Protein AF-A0A2T4J6G5-F1 (afdb_monomer_lite)

InterPro domains:
  IPR011049 Serralysin-like metalloprotease, C-terminal [SSF51120] (21-95)

Foldseek 3Di:
DEEEEEEQAAWDWDDDPNATFKTWADDDPADEEEEEEDEDDEYEYEQEFYAYEYEEYHDHYHYHQYTWMFGDDPNHTPDTDHPDDPGGHHYHYHYD

Organism: NCBI:txid1188249

Structure (mmCIF, N/CA/C/O backbone):
data_AF-A0A2T4J6G5-F1
#
_entry.id   AF-A0A2T4J6G5-F1
#
loop_
_atom_site.group_PDB
_atom_site.id
_atom_site.type_symbol
_atom_site.label_atom_id
_atom_site.label_alt_id
_atom_site.label_comp_id
_atom_site.label_asym_id
_atom_site.label_entity_id
_atom_site.label_seq_id
_atom_site.pdbx_PDB_ins_code
_atom_site.Cartn_x
_atom_site.Cartn_y
_atom_site.Cartn_z
_atom_site.occupancy
_atom_site.B_iso_or_equiv
_atom_site.auth_seq_id
_atom_site.auth_comp_id
_atom_site.auth_asym_id
_atom_site.auth_atom_id
_atom_site.pdbx_PDB_model_num
ATOM 1 N N . ASP A 1 1 ? -7.879 7.270 13.898 1.00 63.66 1 ASP A N 1
ATOM 2 C CA . ASP A 1 1 ? -9.060 6.393 14.025 1.00 63.66 1 ASP A CA 1
ATOM 3 C C . ASP A 1 1 ? -9.954 6.513 12.793 1.00 63.66 1 ASP A C 1
ATOM 5 O O . ASP A 1 1 ? -11.046 7.069 12.811 1.00 63.66 1 ASP A O 1
ATOM 9 N N . GLY A 1 2 ? -9.460 5.989 11.676 1.00 87.62 2 GLY A N 1
ATOM 10 C CA . GLY A 1 2 ? -10.168 5.962 10.400 1.00 87.62 2 GLY A CA 1
ATOM 11 C C . GLY A 1 2 ? -9.439 5.062 9.410 1.00 87.62 2 GLY A C 1
ATOM 12 O O . GLY A 1 2 ? -8.450 4.432 9.774 1.00 87.62 2 GLY A O 1
ATOM 13 N N . PHE A 1 3 ? -9.929 5.004 8.175 1.00 93.50 3 PHE A N 1
ATOM 14 C CA . PHE A 1 3 ? -9.222 4.333 7.089 1.00 93.50 3 PHE A CA 1
ATOM 15 C C . PHE A 1 3 ? -8.189 5.280 6.463 1.00 93.50 3 PHE A C 1
ATOM 17 O O . PHE A 1 3 ? -8.544 6.396 6.070 1.00 93.50 3 PHE A O 1
ATOM 24 N N . ALA A 1 4 ? -6.938 4.841 6.348 1.00 96.12 4 ALA A N 1
ATOM 25 C CA . ALA A 1 4 ? -5.876 5.540 5.635 1.00 96.12 4 ALA A CA 1
ATOM 26 C C . ALA A 1 4 ? -5.491 4.772 4.364 1.00 96.12 4 ALA A C 1
ATOM 28 O O . ALA A 1 4 ? -5.249 3.572 4.410 1.00 96.12 4 ALA A O 1
ATOM 29 N N . LEU A 1 5 ? -5.380 5.481 3.239 1.00 96.88 5 LEU A N 1
ATOM 30 C CA . LEU A 1 5 ? -4.764 4.969 2.017 1.00 96.88 5 LEU A CA 1
ATOM 31 C C . LEU A 1 5 ? -3.610 5.891 1.624 1.00 96.88 5 LEU A C 1
ATOM 33 O O . LEU A 1 5 ? -3.836 7.069 1.341 1.00 96.88 5 LEU A O 1
ATOM 37 N N . ILE A 1 6 ? -2.393 5.352 1.606 1.00 97.62 6 ILE A N 1
ATOM 38 C CA . ILE A 1 6 ? -1.157 6.095 1.359 1.00 97.62 6 ILE A CA 1
ATOM 39 C C . ILE A 1 6 ? -0.374 5.429 0.225 1.00 97.62 6 ILE A C 1
ATOM 41 O O . ILE A 1 6 ? -0.148 4.221 0.233 1.00 97.62 6 ILE A O 1
ATOM 45 N N . LEU A 1 7 ? 0.044 6.248 -0.736 1.00 96.94 7 LEU A N 1
ATO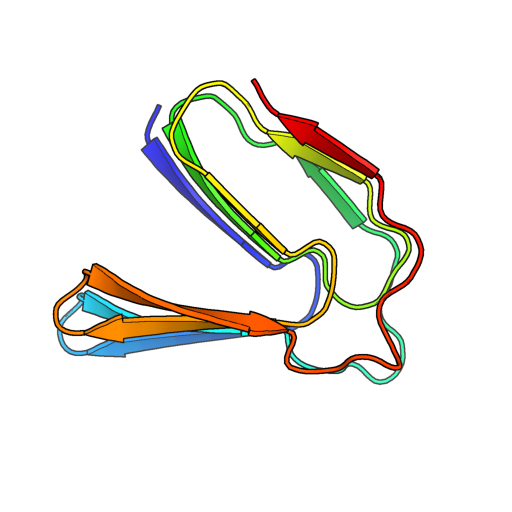M 46 C CA . LEU A 1 7 ? 1.016 5.922 -1.776 1.00 96.94 7 LEU A CA 1
ATOM 47 C C . LEU A 1 7 ? 2.212 6.849 -1.519 1.00 96.94 7 LEU A C 1
ATOM 49 O O . LEU A 1 7 ? 2.011 8.066 -1.539 1.00 96.94 7 LEU A O 1
ATOM 53 N N . GLY A 1 8 ? 3.381 6.297 -1.192 1.00 95.56 8 GLY A N 1
ATOM 54 C CA . GLY A 1 8 ? 4.609 7.076 -0.992 1.00 95.56 8 GLY A CA 1
ATOM 55 C C . GLY A 1 8 ? 5.053 7.725 -2.301 1.00 95.56 8 GLY A C 1
ATOM 56 O O . GLY A 1 8 ? 5.124 8.949 -2.418 1.00 95.56 8 GLY A O 1
ATOM 57 N N . ASP A 1 9 ? 5.152 6.886 -3.328 1.00 93.38 9 ASP A N 1
ATOM 58 C CA . ASP A 1 9 ? 5.474 7.269 -4.697 1.00 93.38 9 ASP A CA 1
ATOM 59 C C . ASP A 1 9 ? 4.241 7.463 -5.610 1.00 93.38 9 ASP A C 1
ATOM 61 O O . ASP A 1 9 ? 3.080 7.579 -5.198 1.00 93.38 9 ASP A O 1
ATOM 65 N N . LEU A 1 10 ? 4.492 7.501 -6.924 1.00 93.56 10 LEU A N 1
ATOM 66 C CA . LEU A 1 10 ? 3.454 7.483 -7.943 1.00 93.56 10 LEU A CA 1
ATOM 67 C C . LEU A 1 10 ? 2.552 6.250 -7.795 1.00 93.56 10 LEU A C 1
ATOM 69 O O . LEU A 1 10 ? 2.999 5.108 -7.685 1.00 93.56 10 LEU A O 1
ATOM 73 N N . GLY A 1 11 ? 1.247 6.476 -7.912 1.00 94.25 11 GLY A N 1
ATOM 74 C CA . GLY A 1 11 ? 0.268 5.403 -7.891 1.00 94.25 11 GLY A CA 1
ATOM 75 C C . GLY A 1 11 ? -1.064 5.784 -8.515 1.00 94.25 11 GLY A C 1
ATOM 76 O O . GLY A 1 11 ? -1.267 6.888 -9.023 1.00 94.25 11 GLY A O 1
ATOM 77 N N . SER A 1 12 ? -1.985 4.827 -8.502 1.00 96.50 12 SER A N 1
ATOM 78 C CA . SER A 1 12 ? -3.332 4.965 -9.041 1.00 96.50 12 SER A CA 1
ATOM 79 C C . SER A 1 12 ? -4.360 4.327 -8.116 1.00 96.50 12 SER A C 1
ATOM 81 O O . SER A 1 12 ? -4.124 3.276 -7.517 1.00 96.50 12 SER A O 1
ATOM 83 N N . VAL A 1 13 ? -5.524 4.969 -8.032 1.00 97.38 13 VAL A N 1
ATOM 84 C CA . VAL A 1 13 ? -6.684 4.497 -7.278 1.00 97.38 13 VAL A CA 1
ATOM 85 C C . VAL A 1 13 ? -7.872 4.456 -8.227 1.00 97.38 13 VAL A C 1
ATOM 87 O O . VAL A 1 13 ? -8.221 5.463 -8.841 1.00 97.38 13 VAL A O 1
ATOM 90 N N . LEU A 1 14 ? -8.493 3.286 -8.352 1.00 97.50 14 LEU A N 1
ATOM 91 C CA . LEU A 1 14 ? -9.672 3.068 -9.180 1.00 97.50 14 LEU A CA 1
ATOM 92 C C . LEU A 1 14 ? -10.874 2.746 -8.301 1.00 97.50 14 LEU A C 1
ATOM 94 O O . LEU A 1 14 ? -10.856 1.789 -7.521 1.00 97.50 14 LEU A O 1
ATOM 98 N N . ALA A 1 15 ? -11.946 3.511 -8.49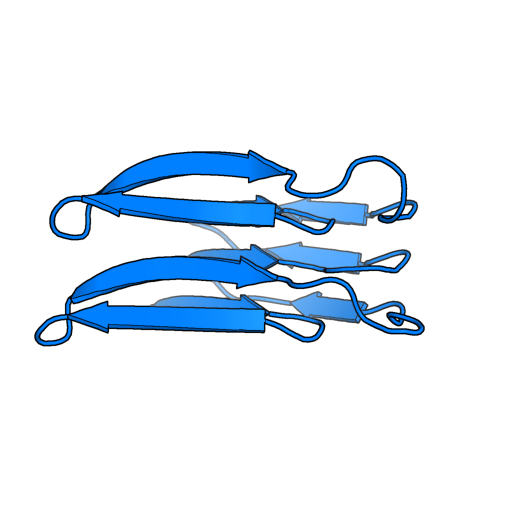1 1.00 97.00 15 ALA A N 1
ATOM 99 C CA . ALA A 1 15 ? -13.217 3.318 -7.812 1.00 97.00 15 ALA A CA 1
ATOM 100 C C . ALA A 1 15 ? -14.382 3.348 -8.805 1.00 97.00 15 ALA A C 1
ATOM 102 O O . ALA A 1 15 ? -14.400 4.159 -9.730 1.00 97.00 15 ALA A O 1
ATOM 103 N N . THR A 1 16 ? -15.381 2.495 -8.582 1.00 96.50 16 THR A N 1
ATOM 104 C CA . THR A 1 16 ? -16.640 2.491 -9.337 1.00 96.50 16 THR A CA 1
ATOM 105 C C . THR A 1 16 ? -17.787 2.727 -8.369 1.00 96.50 16 THR A C 1
ATOM 107 O O . THR A 1 16 ? -17.929 2.008 -7.386 1.00 96.50 16 THR A O 1
ATOM 110 N N . GLY A 1 17 ? -18.590 3.769 -8.606 1.00 95.00 17 GLY A N 1
ATOM 111 C CA . GLY A 1 17 ? -19.712 4.103 -7.719 1.00 95.00 17 GLY A CA 1
ATOM 112 C C . GLY A 1 17 ? -19.301 4.416 -6.273 1.00 95.00 17 GLY A C 1
ATOM 113 O O . GLY A 1 17 ? -20.097 4.219 -5.364 1.00 95.00 17 GLY A O 1
ATOM 114 N N . GLY A 1 18 ? -18.061 4.867 -6.053 1.00 92.56 18 GLY A N 1
ATOM 115 C CA . GLY A 1 18 ? -17.513 5.140 -4.719 1.00 92.56 18 GLY A CA 1
ATOM 116 C C . GLY A 1 18 ? -16.900 3.928 -4.011 1.00 92.56 18 GLY A C 1
ATOM 117 O O . GLY A 1 18 ? -16.384 4.082 -2.911 1.00 92.56 18 GLY A O 1
ATOM 118 N N . VAL A 1 19 ? -16.908 2.747 -4.633 1.00 94.44 19 VAL A N 1
ATOM 119 C CA . VAL A 1 19 ? -16.291 1.529 -4.091 1.00 94.44 19 VAL A CA 1
ATOM 120 C C . VAL A 1 19 ? -14.935 1.305 -4.752 1.00 94.44 19 VAL A C 1
ATOM 122 O O . VAL A 1 19 ? -14.840 1.323 -5.982 1.00 94.44 19 VAL A O 1
ATOM 125 N N . LEU A 1 20 ? -13.887 1.102 -3.949 1.00 96.50 20 LEU A N 1
ATOM 126 C CA . LEU A 1 20 ? -12.548 0.791 -4.452 1.00 96.50 20 LEU A CA 1
ATOM 127 C C . LEU A 1 20 ? -12.550 -0.540 -5.216 1.00 96.50 20 LEU A C 1
ATOM 129 O O . LEU A 1 20 ? -13.198 -1.506 -4.824 1.00 96.50 20 LEU A O 1
ATOM 133 N N . THR A 1 21 ? -11.803 -0.575 -6.315 1.00 97.62 21 THR A N 1
ATOM 134 C CA . THR A 1 21 ? -11.654 -1.753 -7.190 1.00 97.62 21 THR A CA 1
ATOM 135 C C . THR A 1 21 ? -10.190 -2.117 -7.409 1.00 97.62 21 THR A C 1
ATOM 137 O O . THR A 1 21 ? -9.854 -3.294 -7.518 1.00 97.62 21 THR A O 1
ATOM 140 N N . SER A 1 22 ? -9.298 -1.124 -7.423 1.00 97.81 22 SER A N 1
ATOM 141 C CA . SER A 1 22 ? -7.857 -1.343 -7.496 1.00 97.81 22 SER A CA 1
ATOM 142 C C . SER A 1 22 ? -7.108 -0.174 -6.875 1.00 97.81 22 SER A C 1
ATOM 144 O O . SER A 1 22 ? -7.469 0.983 -7.088 1.00 97.81 22 SER A O 1
ATOM 146 N N . VAL A 1 23 ? -6.022 -0.484 -6.182 1.00 98.19 23 VAL A N 1
ATOM 147 C CA . VAL A 1 23 ? -5.014 0.474 -5.727 1.00 98.19 23 VAL A CA 1
ATOM 148 C C . VAL A 1 23 ? -3.657 -0.077 -6.134 1.00 98.19 23 VAL A C 1
ATOM 150 O O . VAL A 1 23 ? -3.416 -1.266 -5.945 1.00 98.19 23 VAL A O 1
ATOM 153 N N . SER A 1 24 ? -2.800 0.741 -6.736 1.00 97.44 24 SER A N 1
ATOM 154 C CA . SER A 1 24 ? -1.479 0.300 -7.192 1.00 97.44 24 SER A CA 1
ATOM 155 C C . SER A 1 24 ? -0.464 1.423 -7.073 1.00 97.44 24 SER A C 1
ATOM 157 O O . SER A 1 24 ? -0.747 2.522 -7.550 1.00 97.44 24 SER A O 1
ATOM 159 N N . SER A 1 25 ? 0.722 1.134 -6.545 1.00 96.06 25 SER A N 1
ATOM 160 C CA . SER A 1 25 ? 1.916 1.925 -6.858 1.00 96.06 25 SER A CA 1
ATOM 161 C C . SER A 1 25 ? 2.408 1.558 -8.264 1.00 96.06 25 SER A C 1
ATOM 163 O O . SER A 1 25 ? 2.099 0.479 -8.786 1.00 96.06 25 SER A O 1
ATOM 165 N N . ILE A 1 26 ? 3.068 2.497 -8.940 1.00 91.38 26 ILE A N 1
ATOM 166 C CA . ILE A 1 26 ? 3.539 2.339 -10.320 1.00 91.38 26 ILE A CA 1
ATOM 167 C C . ILE A 1 26 ? 5.012 2.723 -10.420 1.00 91.38 26 ILE A C 1
ATOM 169 O O . ILE A 1 26 ? 5.468 3.627 -9.731 1.00 91.38 26 ILE A O 1
ATOM 173 N N . VAL A 1 27 ? 5.738 2.048 -11.314 1.00 87.25 27 VAL A N 1
ATOM 174 C CA . VAL A 1 27 ? 7.164 2.308 -11.563 1.00 87.25 27 VAL A CA 1
ATOM 175 C C . VAL A 1 27 ? 7.371 3.772 -11.956 1.00 87.25 27 VAL A C 1
ATOM 177 O O . VAL A 1 27 ? 6.741 4.257 -12.905 1.00 87.25 27 VAL A O 1
ATOM 180 N N . ALA A 1 28 ? 8.281 4.455 -11.266 1.00 78.88 28 ALA A N 1
ATOM 181 C CA . ALA A 1 28 ? 8.748 5.783 -11.618 1.00 78.88 28 ALA A CA 1
ATOM 182 C C . ALA A 1 28 ? 10.049 5.689 -12.439 1.00 78.88 28 ALA A C 1
ATOM 184 O O . ALA A 1 28 ? 10.617 4.626 -12.677 1.00 78.88 28 ALA A O 1
ATOM 185 N N . VAL A 1 29 ? 10.530 6.824 -12.957 1.00 76.06 29 VAL A N 1
ATOM 186 C CA . VAL A 1 29 ? 11.862 6.863 -13.600 1.00 76.06 29 VAL A CA 1
ATOM 187 C C . VAL A 1 29 ? 12.966 6.720 -12.542 1.00 76.06 29 VAL A C 1
ATOM 189 O O . VAL A 1 29 ? 14.042 6.201 -12.838 1.00 76.06 29 VAL A O 1
ATOM 192 N N . GLN A 1 30 ? 12.691 7.194 -11.324 1.00 78.12 30 GLN A N 1
ATOM 193 C CA . GLN A 1 30 ? 13.522 7.070 -10.133 1.00 78.12 30 GLN A CA 1
ATOM 194 C C . GLN A 1 30 ? 12.624 7.345 -8.917 1.00 78.12 30 GLN A C 1
ATOM 196 O O . GLN A 1 30 ? 12.306 8.511 -8.678 1.00 78.12 30 GLN A O 1
ATOM 201 N N . GLY A 1 31 ? 12.163 6.306 -8.217 1.00 79.00 31 GLY A N 1
ATOM 202 C CA . GLY A 1 31 ? 11.484 6.498 -6.932 1.00 79.00 31 GLY A CA 1
ATOM 203 C C . GLY A 1 31 ? 12.455 6.869 -5.819 1.00 79.00 31 GLY A C 1
ATOM 204 O O . GLY A 1 31 ? 13.679 6.692 -5.936 1.00 79.00 31 GLY A O 1
ATOM 205 N N . ALA A 1 32 ? 11.903 7.494 -4.788 1.00 89.62 32 ALA A N 1
ATOM 206 C CA . ALA A 1 32 ? 12.654 8.036 -3.675 1.00 89.62 32 ALA A CA 1
ATOM 207 C C . ALA A 1 32 ? 12.379 7.236 -2.405 1.00 89.62 32 ALA A C 1
ATOM 209 O O . ALA A 1 32 ? 11.346 6.614 -2.248 1.00 89.62 32 ALA A O 1
ATOM 210 N N . LYS A 1 33 ? 13.306 7.327 -1.450 1.00 96.00 33 LYS A N 1
ATOM 211 C CA . LYS A 1 33 ? 13.032 6.871 -0.090 1.00 96.00 33 LYS A CA 1
ATOM 212 C C . LYS A 1 33 ? 11.900 7.702 0.522 1.00 96.00 33 LYS A C 1
ATOM 214 O O . LYS A 1 33 ? 12.067 8.915 0.691 1.00 96.00 33 LYS A O 1
ATOM 219 N N . ASP A 1 34 ? 10.885 7.017 1.023 1.00 97.19 34 ASP A N 1
ATOM 220 C CA . ASP A 1 34 ? 9.787 7.589 1.780 1.00 97.19 34 ASP A CA 1
ATOM 221 C C . ASP A 1 34 ? 9.892 7.342 3.290 1.00 97.19 34 ASP A C 1
ATOM 223 O O . ASP A 1 34 ? 10.556 6.435 3.803 1.00 97.19 34 ASP A O 1
ATOM 227 N N . THR A 1 35 ? 9.249 8.227 4.050 1.00 98.25 35 THR A N 1
ATOM 228 C CA . THR A 1 35 ? 9.025 8.059 5.489 1.00 98.25 35 THR A CA 1
ATOM 229 C C . THR A 1 35 ? 7.546 8.238 5.761 1.00 98.25 35 THR A C 1
ATOM 231 O O . THR A 1 35 ? 7.018 9.345 5.663 1.00 98.25 35 THR A O 1
ATOM 234 N N . ILE A 1 36 ? 6.884 7.135 6.095 1.00 98.19 36 ILE A N 1
ATOM 235 C CA . ILE A 1 36 ? 5.435 7.055 6.224 1.00 98.19 36 ILE A CA 1
ATOM 236 C C . ILE A 1 36 ? 5.096 6.695 7.664 1.00 98.19 36 ILE A C 1
ATOM 238 O O . ILE A 1 36 ? 5.626 5.740 8.231 1.00 98.19 36 ILE A O 1
ATOM 242 N N . THR A 1 37 ? 4.196 7.468 8.263 1.00 97.62 37 THR A N 1
ATOM 243 C CA . THR A 1 37 ? 3.625 7.163 9.573 1.00 97.62 37 THR A CA 1
ATOM 244 C C . THR A 1 37 ? 2.113 7.263 9.497 1.00 97.62 37 THR A C 1
ATOM 246 O O . THR A 1 37 ? 1.580 8.312 9.130 1.00 97.62 37 THR A O 1
ATOM 249 N N . THR A 1 38 ? 1.427 6.180 9.842 1.00 96.31 38 THR A N 1
ATOM 250 C CA . THR A 1 38 ? -0.026 6.168 10.033 1.00 96.31 38 THR A CA 1
ATOM 251 C C . THR A 1 38 ? -0.343 6.299 11.529 1.00 96.31 38 THR A C 1
ATOM 253 O O . THR A 1 38 ? 0.542 6.246 12.384 1.00 96.31 38 THR A O 1
ATOM 256 N N . GLY A 1 39 ? -1.614 6.535 11.849 1.00 95.38 39 GLY A N 1
ATOM 257 C CA . GLY A 1 39 ? -2.116 6.381 13.214 1.00 95.38 39 GLY A CA 1
ATOM 258 C C . GLY A 1 39 ? -2.977 5.129 13.326 1.00 95.38 39 GLY A C 1
ATOM 259 O O . GLY A 1 39 ? -3.128 4.393 12.357 1.00 95.38 39 GLY A O 1
ATOM 260 N N . ASP A 1 40 ? -3.615 4.946 14.478 1.00 96.19 40 ASP A N 1
ATOM 261 C CA . ASP A 1 40 ? -4.501 3.802 14.701 1.00 96.19 4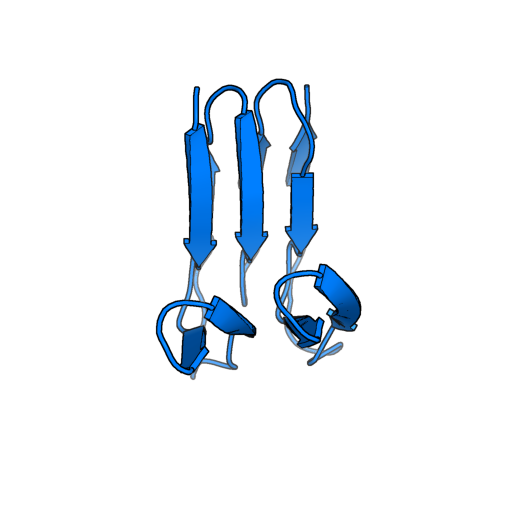0 ASP A CA 1
ATOM 262 C C . ASP A 1 40 ? -5.695 3.782 13.729 1.00 96.19 40 ASP A C 1
ATOM 264 O O . ASP A 1 40 ? -6.313 4.823 13.430 1.00 96.19 40 ASP A O 1
ATOM 268 N N . GLY A 1 41 ? -6.080 2.581 13.304 1.00 96.25 41 GLY A N 1
ATOM 269 C CA . GLY A 1 41 ? -7.179 2.339 12.376 1.00 96.25 41 GLY A CA 1
ATOM 270 C C . GLY A 1 41 ? -6.821 1.339 11.283 1.00 96.25 41 GLY A C 1
ATOM 271 O O . GLY A 1 41 ? -5.863 0.587 11.395 1.00 96.25 41 GLY A O 1
ATOM 272 N N . GLU A 1 42 ? -7.635 1.304 10.228 1.00 95.88 42 GLU A N 1
ATOM 273 C CA . GLU A 1 42 ? -7.312 0.491 9.057 1.00 95.88 42 GLU A CA 1
ATOM 274 C C . GLU A 1 42 ? -6.378 1.276 8.130 1.00 95.88 42 GLU A C 1
ATOM 276 O O . GLU A 1 42 ? -6.676 2.425 7.799 1.00 95.88 42 GLU A O 1
ATOM 281 N N . ALA A 1 43 ? -5.275 0.679 7.683 1.00 97.12 43 ALA A N 1
ATOM 282 C CA . ALA A 1 43 ? -4.284 1.376 6.866 1.00 97.12 43 ALA A CA 1
ATOM 283 C C . ALA A 1 43 ? -3.822 0.553 5.664 1.00 97.12 43 ALA A C 1
ATOM 285 O O . ALA A 1 43 ? -3.405 -0.594 5.798 1.00 97.12 43 ALA A O 1
ATOM 286 N N . TRP A 1 44 ? -3.862 1.145 4.473 1.00 97.81 44 TRP A N 1
ATOM 287 C CA . TRP A 1 44 ? -3.249 0.593 3.269 1.00 97.81 44 TRP A CA 1
ATOM 288 C C . TRP A 1 44 ? -2.092 1.486 2.843 1.00 97.81 44 TRP A C 1
ATOM 290 O O . TRP A 1 44 ? -2.294 2.660 2.527 1.00 97.81 44 TRP A O 1
ATOM 300 N N . VAL A 1 45 ? -0.885 0.933 2.834 1.00 98.25 45 VAL A N 1
ATOM 301 C CA . VAL A 1 45 ? 0.348 1.672 2.569 1.00 98.25 45 VAL A CA 1
ATOM 302 C C . VAL A 1 45 ? 1.138 0.973 1.472 1.00 98.25 45 VAL A C 1
ATOM 304 O O . VAL A 1 45 ? 1.326 -0.241 1.507 1.00 98.25 45 VAL A O 1
ATOM 307 N N . PHE A 1 46 ? 1.600 1.761 0.509 1.00 97.94 46 PHE A N 1
ATOM 308 C CA . PHE A 1 46 ? 2.511 1.348 -0.549 1.00 97.94 46 PHE A CA 1
ATOM 309 C C . PHE A 1 46 ? 3.710 2.291 -0.477 1.00 97.94 46 PHE A C 1
ATOM 311 O O . PHE A 1 46 ? 3.502 3.494 -0.649 1.00 97.94 46 PHE A O 1
ATOM 318 N N . GLY A 1 47 ? 4.906 1.779 -0.183 1.00 96.50 47 GLY A N 1
ATOM 319 C CA . GLY A 1 47 ? 6.128 2.589 -0.164 1.00 96.50 47 GLY A CA 1
ATOM 320 C C . GLY A 1 47 ? 6.479 3.021 -1.583 1.00 96.50 47 GLY A C 1
ATOM 321 O O . GLY A 1 47 ? 6.190 4.155 -1.957 1.00 96.50 47 GLY A O 1
ATOM 322 N N . GLY A 1 48 ? 6.866 2.076 -2.436 1.00 95.69 48 GLY A N 1
ATOM 323 C CA . GLY A 1 48 ? 7.107 2.348 -3.851 1.00 95.69 48 GLY A CA 1
ATOM 324 C C . GLY A 1 48 ? 8.461 1.844 -4.312 1.00 95.69 48 GLY A C 1
ATOM 325 O O . GLY A 1 48 ? 8.781 0.678 -4.124 1.00 95.69 48 GLY A O 1
ATOM 326 N N . GLU A 1 49 ? 9.210 2.673 -5.029 1.00 95.19 49 GLU A N 1
ATOM 327 C CA . GLU A 1 49 ? 10.609 2.399 -5.343 1.00 95.19 49 GLU A CA 1
ATOM 328 C C . GLU A 1 49 ? 11.479 3.223 -4.393 1.00 95.19 49 GLU A C 1
ATOM 330 O O . GLU A 1 49 ? 11.542 4.440 -4.499 1.00 95.19 49 GLU A O 1
ATOM 335 N N . GLY A 1 50 ? 12.251 2.590 -3.530 1.00 94.19 50 GLY A N 1
ATOM 336 C CA . GLY A 1 50 ? 13.033 3.304 -2.539 1.00 94.19 50 GLY A CA 1
ATOM 337 C C . GLY A 1 50 ? 13.371 2.411 -1.363 1.00 94.19 50 GLY A C 1
ATOM 338 O O . GLY A 1 50 ? 12.923 1.283 -1.259 1.00 94.19 50 GLY A O 1
ATOM 339 N N . ASN A 1 51 ? 14.216 2.919 -0.470 1.00 96.31 51 ASN A N 1
ATOM 340 C CA . ASN A 1 51 ? 14.453 2.253 0.808 1.00 96.31 51 ASN A CA 1
ATOM 341 C C . ASN A 1 51 ? 13.521 2.874 1.841 1.00 96.31 51 ASN A C 1
ATOM 343 O O . ASN A 1 51 ? 13.911 3.848 2.505 1.00 96.31 51 ASN A O 1
ATOM 347 N N . ASP A 1 52 ? 12.311 2.351 1.963 1.00 97.69 52 ASP A N 1
ATOM 348 C CA . ASP A 1 52 ? 11.249 3.048 2.669 1.00 97.69 52 ASP A CA 1
ATOM 349 C C . ASP A 1 52 ? 11.269 2.777 4.169 1.00 97.69 52 ASP A C 1
ATOM 351 O O . ASP A 1 52 ? 11.805 1.794 4.685 1.00 97.69 52 ASP A O 1
ATOM 355 N N . THR A 1 53 ? 10.739 3.727 4.933 1.00 98.62 53 THR A N 1
ATOM 356 C CA . THR A 1 53 ? 10.547 3.575 6.374 1.00 98.62 53 THR A CA 1
ATOM 357 C C . THR A 1 53 ? 9.082 3.797 6.693 1.00 98.62 53 THR A C 1
ATOM 359 O O . THR A 1 53 ? 8.593 4.923 6.630 1.00 98.62 53 THR A O 1
ATOM 362 N N . ILE A 1 54 ? 8.389 2.719 7.048 1.00 98.62 54 ILE A N 1
ATOM 363 C CA . ILE A 1 54 ? 6.946 2.699 7.272 1.00 98.62 54 ILE A CA 1
ATOM 364 C C . ILE A 1 54 ? 6.682 2.330 8.731 1.00 98.62 54 ILE A C 1
ATOM 366 O O . ILE A 1 54 ? 7.149 1.307 9.230 1.00 98.62 54 ILE A O 1
ATOM 370 N N . THR A 1 55 ? 5.946 3.186 9.432 1.00 98.38 55 THR A N 1
ATOM 371 C CA . THR A 1 55 ? 5.461 2.943 10.794 1.00 98.38 55 THR A CA 1
ATOM 372 C C . THR A 1 55 ? 3.945 3.002 10.790 1.00 98.38 55 THR A C 1
ATOM 374 O O . THR A 1 55 ? 3.367 4.035 10.456 1.00 98.38 55 THR A O 1
ATOM 377 N N . ASP A 1 56 ? 3.314 1.898 11.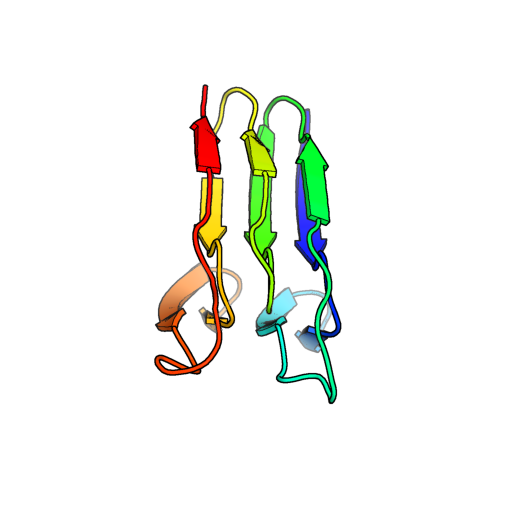153 1.00 97.00 56 ASP A N 1
ATOM 378 C CA . ASP A 1 56 ? 1.871 1.782 11.273 1.00 97.00 56 ASP A CA 1
ATOM 379 C C . ASP A 1 56 ? 1.435 1.737 12.743 1.00 97.00 56 ASP A C 1
ATOM 381 O O . ASP A 1 56 ? 2.188 1.263 13.599 1.00 97.00 56 ASP A O 1
ATOM 385 N N . GLY A 1 57 ? 0.255 2.291 13.030 1.00 95.94 57 GLY A N 1
ATOM 386 C CA . GLY A 1 57 ? -0.370 2.233 14.353 1.00 95.94 57 GLY A CA 1
ATOM 387 C C . GLY A 1 57 ? -1.059 0.893 14.623 1.00 95.94 57 GLY A C 1
ATOM 388 O O . GLY A 1 57 ? -0.820 -0.100 13.944 1.00 95.94 57 GLY A O 1
ATOM 389 N N . GLU A 1 58 ? -1.938 0.864 15.623 1.00 95.88 58 GLU A N 1
ATOM 390 C CA . GLU A 1 58 ? -2.754 -0.319 15.921 1.00 95.88 58 GLU A CA 1
ATOM 391 C C . GLU A 1 58 ? -3.919 -0.450 14.926 1.00 95.88 58 GLU A C 1
ATOM 393 O O . GLU A 1 58 ? -4.620 0.527 14.643 1.00 95.88 58 GLU A O 1
ATOM 398 N N . GLY A 1 59 ? -4.210 -1.667 14.464 1.00 95.19 59 GLY A N 1
ATOM 399 C CA . GLY A 1 59 ? -5.371 -1.947 13.617 1.00 95.19 59 GLY A CA 1
ATOM 400 C C . GLY A 1 59 ? -5.081 -2.908 12.468 1.00 95.19 59 GLY A C 1
ATOM 401 O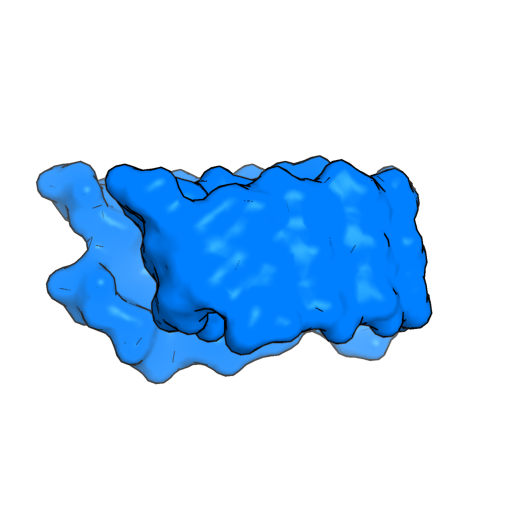 O . GLY A 1 59 ? -4.085 -3.623 12.460 1.00 95.19 59 GLY A O 1
ATOM 402 N N . ALA A 1 60 ? -6.015 -2.998 11.519 1.00 94.50 60 ALA A N 1
ATOM 403 C CA . ALA A 1 60 ? -5.855 -3.869 10.358 1.00 94.50 60 ALA A CA 1
ATOM 404 C C . ALA A 1 60 ? -5.065 -3.142 9.267 1.00 94.50 60 ALA A C 1
ATOM 406 O O . ALA A 1 60 ? -5.488 -2.085 8.811 1.00 94.50 60 ALA A O 1
ATOM 407 N N . ALA A 1 61 ? -3.968 -3.728 8.794 1.00 95.75 61 ALA A N 1
ATOM 408 C CA . ALA A 1 61 ? -3.131 -3.074 7.798 1.00 95.75 61 ALA A CA 1
ATOM 409 C C . ALA A 1 61 ? -2.795 -3.958 6.597 1.00 95.75 61 ALA A C 1
ATOM 411 O O . ALA A 1 61 ? -2.624 -5.174 6.707 1.00 95.75 61 ALA A O 1
ATOM 412 N N . VAL A 1 62 ? -2.672 -3.312 5.438 1.00 97.31 62 VAL A N 1
ATOM 413 C CA . VAL A 1 62 ? -2.067 -3.862 4.225 1.00 97.31 62 VAL A CA 1
ATOM 414 C C . VAL A 1 62 ? -0.892 -2.972 3.872 1.00 97.31 62 VAL A C 1
ATOM 416 O O . VAL A 1 62 ? -1.079 -1.841 3.437 1.00 97.31 62 VAL A O 1
ATOM 419 N N . ILE A 1 63 ? 0.320 -3.482 4.058 1.00 97.81 63 ILE A N 1
ATOM 420 C CA . ILE A 1 63 ? 1.541 -2.722 3.803 1.00 97.81 63 ILE A CA 1
ATOM 421 C C . ILE A 1 63 ? 2.362 -3.465 2.758 1.00 97.81 63 ILE A C 1
ATOM 423 O O . ILE A 1 63 ? 2.729 -4.624 2.952 1.00 97.81 63 ILE A O 1
ATOM 427 N N . LEU A 1 64 ? 2.633 -2.787 1.649 1.00 97.38 64 LEU A N 1
ATOM 428 C CA . LEU A 1 64 ? 3.623 -3.178 0.659 1.00 97.38 64 LEU A CA 1
ATOM 429 C C . LEU A 1 64 ? 4.756 -2.162 0.760 1.00 97.38 64 LEU A C 1
ATOM 431 O O . LEU A 1 64 ? 4.520 -0.973 0.567 1.00 97.38 64 LEU A O 1
ATOM 435 N N . GLY A 1 65 ? 5.952 -2.621 1.128 1.00 96.56 65 GLY A N 1
ATOM 436 C CA . GLY A 1 65 ? 7.133 -1.757 1.132 1.00 96.56 65 GLY A CA 1
ATOM 437 C C . GLY A 1 65 ? 7.455 -1.296 -0.288 1.00 96.56 65 GLY A C 1
ATOM 438 O O . GLY A 1 65 ? 7.502 -0.107 -0.557 1.00 96.56 65 GLY A O 1
ATOM 439 N N . ASP A 1 66 ? 7.431 -2.234 -1.231 1.00 95.81 66 ASP A N 1
ATOM 440 C CA . ASP A 1 66 ? 7.724 -1.946 -2.628 1.00 95.81 66 ASP A CA 1
ATOM 441 C C . ASP A 1 66 ? 6.480 -1.636 -3.499 1.00 95.81 66 ASP A C 1
ATOM 443 O O . ASP A 1 66 ? 5.326 -1.515 -3.065 1.00 95.81 66 ASP A O 1
ATOM 447 N N . LEU A 1 67 ? 6.721 -1.608 -4.811 1.00 95.88 67 LEU A N 1
ATOM 448 C CA . LEU A 1 67 ? 5.724 -1.622 -5.871 1.00 95.88 67 LEU A CA 1
ATOM 449 C C . LEU A 1 67 ? 4.741 -2.799 -5.768 1.00 95.88 67 LEU A C 1
ATOM 451 O O . LEU A 1 67 ? 5.101 -3.974 -5.908 1.00 95.88 67 LEU A O 1
ATOM 455 N N . GLY A 1 68 ? 3.452 -2.490 -5.686 1.00 96.69 68 GLY A N 1
ATOM 456 C CA . GLY A 1 68 ? 2.434 -3.522 -5.695 1.00 96.69 68 GLY A CA 1
ATOM 457 C C . GLY A 1 68 ? 1.019 -3.028 -5.906 1.00 96.69 68 GLY A C 1
ATOM 458 O O . GLY A 1 68 ? 0.753 -1.845 -6.126 1.00 96.69 68 GLY A O 1
ATOM 459 N N . ARG A 1 69 ? 0.094 -3.988 -5.873 1.00 98.06 69 ARG A N 1
ATOM 460 C CA . ARG A 1 69 ? -1.317 -3.788 -6.182 1.00 98.06 69 ARG A CA 1
ATOM 461 C C . ARG A 1 69 ? -2.221 -4.549 -5.226 1.00 98.06 69 ARG A C 1
ATOM 463 O O . ARG A 1 69 ? -2.041 -5.741 -4.980 1.00 98.06 69 ARG A O 1
ATOM 470 N N . VAL A 1 70 ? -3.276 -3.866 -4.800 1.00 98.56 70 VAL A N 1
ATOM 471 C CA . VAL A 1 70 ? -4.441 -4.445 -4.131 1.00 98.56 70 VAL A CA 1
ATOM 472 C C . VAL A 1 70 ? -5.608 -4.428 -5.113 1.00 98.56 70 VAL A C 1
ATOM 474 O O . VAL A 1 70 ? -5.957 -3.382 -5.658 1.00 98.56 70 VAL A O 1
ATOM 477 N N . THR A 1 71 ? -6.203 -5.595 -5.360 1.00 98.44 71 THR A N 1
ATOM 478 C CA . THR A 1 71 ? -7.418 -5.745 -6.176 1.00 98.44 71 THR A CA 1
ATOM 479 C C . THR A 1 71 ? -8.594 -6.091 -5.281 1.00 98.44 71 THR A C 1
ATOM 481 O O . THR A 1 71 ? -8.482 -6.963 -4.411 1.00 98.44 71 THR A O 1
ATOM 484 N N . LEU A 1 72 ? -9.726 -5.438 -5.530 1.00 98.06 72 LEU A N 1
ATOM 485 C CA . LEU A 1 72 ? -10.951 -5.627 -4.774 1.00 98.06 72 LEU A CA 1
ATOM 486 C C . LEU A 1 72 ? -12.090 -6.119 -5.667 1.00 98.06 72 LEU A C 1
ATOM 488 O O . LEU A 1 72 ? -12.201 -5.722 -6.827 1.00 98.06 72 LEU A O 1
ATOM 492 N N . ALA A 1 73 ? -12.978 -6.919 -5.082 1.00 96.69 73 ALA A N 1
ATOM 493 C CA . ALA A 1 73 ? -14.298 -7.219 -5.619 1.00 96.69 73 ALA A CA 1
ATOM 494 C C . ALA A 1 73 ? -15.346 -6.766 -4.599 1.00 96.69 73 ALA A C 1
ATOM 496 O O . ALA A 1 73 ? -15.280 -7.157 -3.437 1.00 96.69 73 ALA A O 1
ATOM 497 N N . ASP A 1 74 ? -16.273 -5.902 -5.020 1.00 93.88 74 ASP A N 1
ATOM 498 C CA . ASP A 1 74 ? -17.343 -5.362 -4.168 1.00 93.88 74 ASP A CA 1
ATOM 499 C C . ASP A 1 74 ? -16.842 -4.757 -2.838 1.00 93.88 74 ASP A C 1
ATOM 501 O O . ASP A 1 74 ? -17.468 -4.895 -1.790 1.00 93.88 74 ASP A O 1
ATOM 505 N N . GLY A 1 75 ? -15.686 -4.082 -2.877 1.00 92.19 75 GLY A N 1
ATOM 506 C CA . GLY A 1 75 ? -15.067 -3.452 -1.704 1.00 92.19 75 GLY A CA 1
ATOM 507 C C . GLY A 1 75 ? -14.263 -4.403 -0.814 1.00 92.19 75 GLY A C 1
ATOM 508 O O . GLY A 1 75 ? -13.691 -3.960 0.176 1.00 92.19 75 GLY A O 1
ATOM 509 N N . ILE A 1 76 ? -14.180 -5.687 -1.165 1.00 94.75 76 ILE A N 1
ATOM 510 C CA . ILE A 1 76 ? -13.431 -6.701 -0.420 1.00 94.75 76 ILE A CA 1
ATOM 511 C C . ILE A 1 76 ? -12.125 -7.014 -1.141 1.00 94.75 76 ILE A C 1
ATOM 513 O O . ILE A 1 76 ? -12.120 -7.254 -2.349 1.00 94.75 76 ILE A O 1
ATOM 517 N N . ILE A 1 77 ? -11.015 -7.050 -0.402 1.00 96.94 77 ILE A N 1
ATOM 518 C CA . ILE A 1 77 ? -9.715 -7.460 -0.942 1.00 96.94 77 ILE A CA 1
ATOM 519 C C . ILE A 1 77 ? -9.796 -8.914 -1.411 1.00 96.94 77 ILE A C 1
ATOM 521 O O . ILE A 1 77 ? -10.096 -9.818 -0.634 1.00 96.94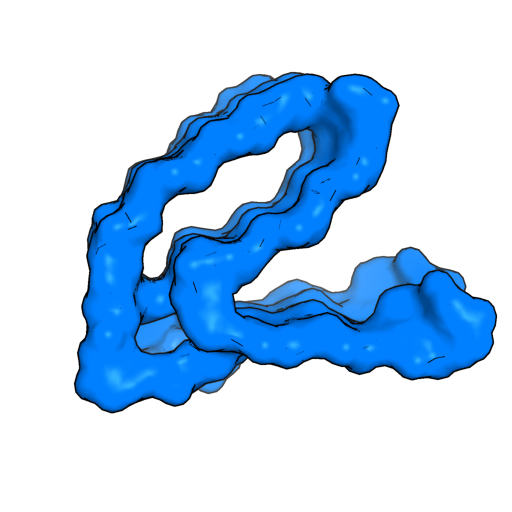 77 ILE A O 1
ATOM 525 N N . VAL A 1 78 ? -9.473 -9.139 -2.683 1.00 98.00 78 VAL A N 1
ATOM 526 C CA . VAL A 1 78 ? -9.387 -10.485 -3.273 1.00 98.00 78 VAL A CA 1
ATOM 527 C C . VAL A 1 78 ? -7.970 -10.856 -3.687 1.00 98.00 78 VAL A C 1
ATOM 529 O O . VAL A 1 78 ? -7.677 -12.034 -3.888 1.00 98.00 78 VAL A O 1
ATOM 532 N N . ARG A 1 79 ? -7.080 -9.868 -3.828 1.00 98.12 79 ARG A N 1
ATOM 533 C CA . ARG A 1 79 ? -5.679 -10.092 -4.181 1.00 98.12 79 ARG A CA 1
ATOM 534 C C . ARG A 1 79 ? -4.801 -8.959 -3.679 1.00 98.12 79 ARG A C 1
ATOM 536 O O . ARG A 1 79 ? -5.145 -7.792 -3.851 1.00 98.12 79 ARG A O 1
ATOM 543 N N . VAL A 1 80 ? -3.644 -9.337 -3.152 1.00 97.94 80 VAL A N 1
ATOM 544 C CA . VAL A 1 80 ? -2.517 -8.451 -2.860 1.00 97.94 80 VAL A CA 1
ATOM 545 C C . VAL A 1 80 ? -1.293 -9.061 -3.530 1.00 97.94 80 VAL A C 1
ATOM 547 O O . VAL A 1 80 ? -1.068 -10.266 -3.409 1.00 97.94 80 VAL A O 1
ATOM 550 N N . GLU A 1 81 ? -0.548 -8.270 -4.294 1.00 96.88 81 GLU A N 1
ATOM 551 C CA . GLU A 1 81 ? 0.622 -8.754 -5.026 1.00 96.88 81 GLU A CA 1
ATOM 552 C C . GLU A 1 81 ? 1.678 -7.667 -5.219 1.00 96.88 81 GLU A C 1
ATOM 554 O O . GLU A 1 81 ? 1.340 -6.500 -5.414 1.00 96.88 81 GLU A O 1
ATOM 559 N N . ALA A 1 82 ? 2.949 -8.069 -5.244 1.00 94.94 82 ALA A N 1
ATOM 560 C CA . ALA A 1 82 ? 4.009 -7.247 -5.812 1.00 94.94 82 ALA A CA 1
ATOM 561 C C . ALA A 1 82 ? 3.839 -7.183 -7.336 1.00 94.94 82 ALA A C 1
ATOM 563 O O . ALA A 1 82 ? 3.505 -8.185 -7.979 1.00 94.94 82 ALA A O 1
ATOM 564 N N . THR A 1 83 ? 4.062 -6.011 -7.922 1.00 93.81 83 THR A N 1
ATOM 565 C CA . THR A 1 83 ? 3.938 -5.806 -9.377 1.00 93.81 83 THR A CA 1
ATOM 566 C C . THR A 1 83 ? 5.283 -5.694 -10.080 1.00 93.81 83 THR A C 1
ATOM 568 O O . THR A 1 83 ? 5.350 -5.829 -11.299 1.00 93.81 83 THR A O 1
ATOM 571 N N . GLU A 1 84 ? 6.344 -5.473 -9.315 1.00 90.38 84 GLU A N 1
ATOM 572 C CA . GLU A 1 84 ? 7.725 -5.422 -9.769 1.00 90.38 84 GLU A CA 1
ATOM 573 C C . GLU A 1 84 ? 8.596 -6.065 -8.689 1.00 90.38 84 GLU A C 1
ATOM 575 O O . GLU A 1 84 ? 8.305 -5.949 -7.505 1.00 90.38 84 GLU A O 1
ATOM 580 N N . VAL A 1 85 ? 9.621 -6.803 -9.105 1.00 84.69 85 VAL A N 1
ATOM 581 C CA . VAL A 1 85 ? 10.484 -7.574 -8.189 1.00 84.69 85 VAL A CA 1
ATOM 582 C C . VAL A 1 85 ? 11.952 -7.187 -8.311 1.00 84.69 85 VAL A C 1
ATOM 584 O O . VAL A 1 85 ? 12.787 -7.679 -7.559 1.00 84.69 85 VAL A O 1
ATOM 587 N N . LEU A 1 86 ? 12.287 -6.348 -9.294 1.00 86.62 86 LEU A N 1
ATOM 588 C CA . LEU A 1 86 ? 13.655 -5.900 -9.550 1.00 86.62 86 LEU A CA 1
ATOM 589 C C . LEU A 1 86 ? 13.928 -4.489 -9.027 1.00 86.62 86 LEU A C 1
ATOM 591 O O . LEU A 1 86 ? 15.082 -4.067 -8.996 1.00 86.62 86 LEU A O 1
ATOM 595 N N . ARG A 1 87 ? 12.873 -3.747 -8.689 1.00 83.62 87 ARG A N 1
ATOM 596 C CA . ARG A 1 87 ? 12.909 -2.348 -8.266 1.00 83.62 87 ARG A CA 1
ATOM 597 C C . ARG A 1 87 ? 11.983 -2.222 -7.071 1.00 83.62 87 ARG A C 1
ATOM 599 O O . ARG A 1 87 ? 10.779 -2.389 -7.216 1.00 83.62 87 ARG A O 1
ATOM 606 N N . GLY A 1 88 ? 12.585 -2.039 -5.917 1.00 86.19 88 GLY A N 1
ATOM 607 C CA . GLY A 1 88 ? 11.915 -2.007 -4.634 1.00 86.19 88 GLY A CA 1
ATOM 608 C C . GLY A 1 88 ? 12.842 -1.255 -3.710 1.00 86.19 88 GLY A C 1
ATOM 609 O O . GLY A 1 88 ? 12.961 -0.050 -3.836 1.00 86.19 88 GLY A O 1
ATOM 610 N N . GLY A 1 89 ? 13.721 -1.980 -3.044 1.00 92.31 89 GLY A N 1
ATOM 611 C CA . GLY A 1 89 ? 14.779 -1.422 -2.218 1.00 92.31 89 GLY A CA 1
ATOM 612 C C . GLY A 1 89 ? 14.864 -2.252 -0.953 1.00 92.31 89 GLY A C 1
ATOM 613 O O . GLY A 1 89 ? 14.376 -3.380 -0.919 1.00 92.31 89 GLY A O 1
ATOM 614 N N . ASP A 1 90 ? 15.517 -1.713 0.069 1.00 95.75 90 ASP A N 1
ATOM 615 C CA . ASP A 1 90 ? 15.503 -2.307 1.402 1.00 95.75 90 ASP A CA 1
ATOM 616 C C . ASP A 1 90 ? 14.561 -1.501 2.305 1.00 95.75 90 ASP A C 1
ATOM 618 O O . ASP A 1 90 ? 14.899 -0.385 2.719 1.00 95.75 90 ASP A O 1
ATOM 622 N N . ASP A 1 91 ? 13.420 -2.093 2.658 1.00 97.56 91 ASP A N 1
ATOM 623 C CA . ASP A 1 91 ? 12.404 -1.441 3.487 1.00 97.56 91 ASP A CA 1
ATOM 624 C C . ASP A 1 91 ? 12.510 -1.784 4.972 1.00 97.56 91 ASP A C 1
ATOM 626 O O . ASP A 1 91 ? 12.848 -2.901 5.379 1.00 97.56 91 ASP A O 1
ATOM 630 N N . LEU A 1 92 ? 12.121 -0.820 5.806 1.00 98.44 92 LEU A N 1
ATOM 631 C CA . LEU A 1 92 ? 11.867 -1.010 7.228 1.00 98.44 92 LEU A CA 1
ATOM 632 C C . LEU A 1 92 ? 10.387 -0.771 7.524 1.00 98.44 92 LEU A C 1
ATOM 634 O O . LEU A 1 92 ? 9.909 0.358 7.429 1.00 98.44 92 LEU A O 1
ATOM 638 N N . ILE A 1 93 ? 9.688 -1.819 7.961 1.00 98.06 93 ILE A N 1
ATOM 639 C CA . ILE A 1 93 ? 8.267 -1.767 8.317 1.00 98.06 93 ILE A CA 1
ATOM 640 C C . ILE A 1 93 ? 8.106 -2.115 9.799 1.00 98.06 93 ILE A C 1
ATOM 642 O O . ILE A 1 93 ? 8.586 -3.150 10.260 1.00 98.06 93 ILE A O 1
ATOM 646 N N . THR A 1 94 ? 7.438 -1.241 10.550 1.00 98.12 94 THR A N 1
ATOM 647 C CA . THR A 1 94 ? 7.046 -1.449 11.952 1.00 98.12 94 THR A CA 1
ATOM 648 C C . THR A 1 94 ? 5.535 -1.289 12.066 1.00 98.12 94 THR A C 1
ATOM 650 O O . THR A 1 94 ? 5.006 -0.311 11.549 1.00 98.12 94 THR A O 1
ATOM 653 N N . THR A 1 95 ? 4.850 -2.219 12.732 1.00 95.31 95 THR A N 1
ATOM 654 C CA . THR A 1 95 ? 3.392 -2.180 12.953 1.00 95.31 95 THR A CA 1
ATOM 655 C C . THR A 1 95 ? 3.067 -2.224 14.445 1.00 95.31 95 THR A C 1
ATOM 657 O O . THR A 1 95 ? 3.897 -2.709 15.225 1.00 95.31 95 THR A O 1
ATOM 660 N N . GLY A 1 96 ? 1.880 -1.726 14.815 1.00 90.06 96 GLY A N 1
ATOM 661 C CA . GLY A 1 96 ? 1.265 -1.937 16.132 1.00 90.06 96 GLY A CA 1
ATOM 662 C C . GLY A 1 96 ? 0.974 -3.406 16.412 1.00 90.06 96 GLY A C 1
ATOM 663 O O . GLY A 1 96 ? 0.659 -4.143 15.445 1.00 90.06 96 GLY A O 1
#

pLDDT: mean 94.43, std 5.66, range [63.66, 98.62]

Radius of gyration: 12.72 Å; chains: 1; bounding box: 35×18×30 Å

Secondary structure (DSSP, 8-state):
-EEEEEESSSEEEEEETTEEEEEEE---SS----EEE--SEEEEEEEESS--EEE--SS-EEEEEESEEEEEETTEEEEEEES-SSS----EEE--

Sequence (96 aa):
DGFALILGDLGSVLATGGVLTSVSSIVAVQGAKDTITTGDGEAWVFGGEGNDTITDGEGAAVILGDLGRVTLADGIIVRVEATEVLRGGDDLITTG